Protein AF-A0A947G873-F1 (afdb_monomer_lite)

Radius of gyration: 15.71 Å; chains: 1; bounding box: 48×26×38 Å

Foldseek 3Di:
DDWLVVLQVVLVVCVVVVVLLSSLLSLLLSCVQFVLQLVSLLSNLVSCLSVVVLVLSLLLLQLSLVSCLLQLNNVSNVVSLCCQVPVSVHHSVVSVVSSCQCPNPPHPNPDPDSRHHDRDDIGTDTDRDPDQDPPSSVSSSVSSNCSCVPPDPGDD

pLDDT: mean 87.26, std 11.46, range [50.41, 97.44]

Secondary structure (DSSP, 8-state):
--BHHHHHHHHHHHHHHT-HHHHHHHHHHHHHH-TT-HHHHHHHHHHHHHTT-HHHHHHHHHHHHHHHHHTT-HHHHHHHHHIIIIII----HHHHHHHHHHHSTT-TT--S---PPPPPPS-PBP---SS--TTHHHHHHHHHHHTTTT------

Sequence (156 aa):
MPALAEVRSKASALLVNGDVLPALQLYDAIVRAVPLDFEARMKVGDCLAALGAKDQAVAVYRAVGFYCIKAGHPLSALVAARVVSESLGGEADDILASLVAYYGSESELTGDFAARLRVPAGEADIEVSAAPGTDLLAEASERARTATDSFQGFPE

Structure (mmCIF, N/CA/C/O backbone):
data_AF-A0A947G873-F1
#
_entry.id   AF-A0A947G873-F1
#
loop_
_atom_site.group_PDB
_atom_site.id
_atom_site.type_symbol
_atom_site.label_atom_id
_atom_site.label_alt_id
_atom_site.label_comp_id
_atom_site.label_asym_id
_atom_site.label_entity_id
_atom_site.label_seq_id
_atom_site.pdbx_PDB_ins_code
_atom_site.Cartn_x
_atom_site.Cartn_y
_atom_site.Cartn_z
_atom_site.occupancy
_atom_site.B_iso_or_equiv
_atom_site.auth_seq_id
_atom_site.auth_comp_id
_atom_site.auth_asym_id
_atom_site.auth_atom_id
_atom_site.pdbx_PDB_model_num
ATOM 1 N N . MET A 1 1 ? -24.342 3.436 -8.864 1.00 63.09 1 MET A N 1
ATOM 2 C CA . MET A 1 1 ? -23.075 3.173 -8.157 1.00 63.09 1 MET A CA 1
ATOM 3 C C . MET A 1 1 ? -22.296 4.480 -8.163 1.00 63.09 1 MET A C 1
ATOM 5 O O . MET A 1 1 ? -22.453 5.216 -9.128 1.00 63.09 1 MET A O 1
ATOM 9 N N . PRO A 1 2 ? -21.614 4.866 -7.074 1.00 77.62 2 PRO A N 1
ATOM 10 C CA . PRO A 1 2 ? -20.801 6.079 -7.065 1.00 77.62 2 PRO A CA 1
ATOM 11 C C . PRO A 1 2 ? -19.584 5.930 -7.985 1.00 77.62 2 PRO A C 1
ATOM 13 O O . PRO A 1 2 ? -19.024 4.836 -8.110 1.00 77.62 2 PRO A O 1
ATOM 16 N N . ALA A 1 3 ? -19.153 7.042 -8.576 1.00 85.88 3 ALA A N 1
ATOM 17 C CA . ALA A 1 3 ? -17.945 7.068 -9.392 1.00 85.88 3 ALA A CA 1
ATOM 18 C C . ALA A 1 3 ? -16.697 6.853 -8.518 1.00 85.88 3 ALA A C 1
ATOM 20 O O . ALA A 1 3 ? -16.635 7.327 -7.379 1.00 85.88 3 ALA A O 1
ATOM 21 N N . LEU A 1 4 ? -15.659 6.208 -9.065 1.00 86.25 4 LEU A N 1
ATOM 22 C CA . LEU A 1 4 ? -14.371 5.981 -8.390 1.00 86.25 4 LEU A CA 1
ATOM 23 C C . LEU A 1 4 ? -13.831 7.240 -7.688 1.00 86.25 4 LEU A C 1
ATOM 25 O O . LEU A 1 4 ? -13.376 7.176 -6.546 1.00 86.25 4 LEU A O 1
ATOM 29 N N . ALA A 1 5 ? -13.888 8.391 -8.364 1.00 87.06 5 ALA A N 1
ATOM 30 C CA . ALA A 1 5 ? -13.384 9.657 -7.833 1.00 87.06 5 ALA A CA 1
ATOM 31 C C . ALA A 1 5 ? -14.141 10.115 -6.574 1.00 87.06 5 ALA A C 1
ATOM 33 O O . ALA A 1 5 ? -13.520 10.591 -5.621 1.00 87.06 5 ALA A O 1
ATOM 34 N N . GLU A 1 6 ? -15.463 9.930 -6.541 1.00 88.62 6 GLU A N 1
ATOM 35 C CA . GLU A 1 6 ? -16.297 10.272 -5.385 1.00 88.62 6 GLU A CA 1
ATOM 36 C C . GLU A 1 6 ? -15.985 9.358 -4.201 1.00 88.62 6 GLU A C 1
ATOM 38 O O . GLU A 1 6 ? -15.786 9.835 -3.080 1.00 88.62 6 GLU A O 1
ATOM 43 N N . VAL A 1 7 ? -15.873 8.049 -4.451 1.00 90.69 7 VAL A N 1
ATOM 44 C CA . VAL A 1 7 ? -15.523 7.071 -3.412 1.00 90.69 7 VAL A CA 1
ATOM 45 C C . VAL A 1 7 ? -14.140 7.359 -2.841 1.00 90.69 7 VAL A C 1
ATOM 47 O O . VAL A 1 7 ? -13.977 7.367 -1.621 1.00 90.69 7 VAL A O 1
ATOM 50 N N . ARG A 1 8 ? -13.161 7.676 -3.694 1.00 91.31 8 ARG A N 1
ATOM 51 C CA . ARG A 1 8 ? -11.802 8.031 -3.269 1.00 91.31 8 ARG A CA 1
ATOM 52 C C . ARG A 1 8 ? -11.780 9.305 -2.429 1.00 91.31 8 ARG A C 1
ATOM 54 O O . ARG A 1 8 ? -11.146 9.329 -1.377 1.00 91.31 8 ARG A O 1
ATOM 61 N N . SER A 1 9 ? -12.487 10.350 -2.861 1.00 92.19 9 SER A N 1
ATOM 62 C CA . SER A 1 9 ? -12.578 11.605 -2.107 1.00 92.19 9 SER A CA 1
ATOM 63 C C . SER A 1 9 ? -13.197 11.377 -0.725 1.00 92.19 9 SER A C 1
ATOM 65 O O . SER A 1 9 ? -12.635 11.804 0.286 1.00 92.19 9 SER A O 1
ATOM 67 N N . LYS A 1 10 ? -14.292 10.610 -0.662 1.00 93.69 10 LYS A N 1
ATOM 68 C CA . LYS A 1 10 ? -14.949 10.242 0.596 1.00 93.69 10 LYS A CA 1
ATOM 69 C C . LYS A 1 10 ? -14.037 9.417 1.509 1.00 93.69 10 LYS A C 1
ATOM 71 O O . LYS A 1 10 ? -13.949 9.714 2.697 1.00 93.69 10 LYS A O 1
ATOM 76 N N . ALA A 1 11 ? -13.337 8.418 0.970 1.00 93.69 11 ALA A N 1
ATOM 77 C CA . ALA A 1 11 ? -12.396 7.587 1.722 1.00 93.69 11 ALA A CA 1
ATOM 78 C C . ALA A 1 11 ? -11.242 8.411 2.305 1.00 93.69 11 ALA A C 1
ATOM 80 O O . ALA A 1 11 ? -10.888 8.252 3.472 1.00 93.69 11 ALA A O 1
ATOM 81 N N . SER A 1 12 ? -10.694 9.340 1.518 1.00 94.56 12 SER A N 1
ATOM 82 C CA . SER A 1 12 ? -9.648 10.250 1.979 1.00 94.56 12 SER A CA 1
ATOM 83 C C . SER A 1 12 ? -10.138 11.168 3.098 1.00 94.56 12 SER A C 1
ATOM 85 O O . SER A 1 12 ? -9.411 11.367 4.067 1.00 94.56 12 SER A O 1
ATOM 87 N N . ALA A 1 13 ? -11.352 11.713 2.989 1.00 95.88 13 ALA A N 1
ATOM 88 C CA . ALA A 1 13 ? -11.925 12.566 4.028 1.00 95.88 13 ALA A CA 1
ATOM 89 C C . ALA A 1 13 ? -12.123 11.803 5.348 1.00 95.88 13 ALA A C 1
ATOM 91 O O . ALA A 1 13 ? -11.760 12.307 6.406 1.00 95.88 13 ALA A O 1
ATOM 92 N N . LEU A 1 14 ? -12.634 10.570 5.280 1.00 94.69 14 LEU A N 1
ATOM 93 C CA . LEU A 1 14 ? -12.803 9.706 6.453 1.00 94.69 14 LEU A CA 1
ATOM 94 C C . LEU A 1 14 ? -11.464 9.399 7.130 1.00 94.69 14 LEU A C 1
ATOM 96 O O . LEU A 1 14 ? -11.349 9.533 8.344 1.00 94.69 14 LEU A O 1
ATOM 100 N N . LEU A 1 15 ? -10.431 9.071 6.349 1.00 92.88 15 LEU A N 1
ATOM 101 C CA . LEU A 1 15 ? -9.104 8.789 6.894 1.00 92.88 15 LEU A CA 1
ATOM 102 C C . LEU A 1 15 ? -8.502 10.012 7.607 1.00 92.88 15 LEU A C 1
ATOM 104 O O . LEU A 1 15 ? -7.939 9.870 8.688 1.00 92.88 15 LEU A O 1
ATOM 108 N N . VAL A 1 16 ? -8.660 11.212 7.037 1.00 94.31 16 VAL A N 1
ATOM 109 C CA . VAL A 1 16 ? -8.201 12.473 7.654 1.00 94.31 16 VAL A CA 1
ATOM 110 C C . VAL A 1 16 ? -8.969 12.791 8.938 1.00 94.31 16 VAL A C 1
ATOM 112 O O . VAL A 1 16 ? -8.377 13.279 9.897 1.00 94.31 16 VAL A O 1
ATOM 115 N N . ASN A 1 17 ? -10.265 12.479 8.983 1.00 94.44 17 ASN A N 1
ATOM 116 C CA . ASN A 1 17 ? -11.099 12.670 10.170 1.00 94.44 17 ASN A CA 1
ATOM 117 C C . ASN A 1 17 ? -10.839 11.626 11.273 1.00 94.44 17 ASN A C 1
ATOM 119 O O . ASN A 1 17 ? -11.373 11.763 12.370 1.00 94.44 17 ASN A O 1
ATOM 123 N N . GLY A 1 18 ? -10.023 10.600 11.005 1.00 92.75 18 GLY A N 1
ATOM 124 C CA . GLY A 1 18 ? -9.752 9.505 11.938 1.00 92.75 18 GLY A CA 1
ATOM 125 C C . GLY A 1 18 ? -10.780 8.369 11.891 1.00 92.75 18 GLY A C 1
ATOM 126 O O . GLY A 1 18 ? -10.660 7.405 12.646 1.00 92.75 18 GLY A O 1
ATOM 127 N N . ASP A 1 19 ? -11.747 8.423 10.974 1.00 95.00 19 ASP A N 1
ATOM 128 C CA . ASP A 1 19 ? -12.717 7.356 10.718 1.00 95.00 19 ASP A CA 1
ATOM 129 C C . ASP A 1 19 ? -12.077 6.252 9.856 1.00 95.00 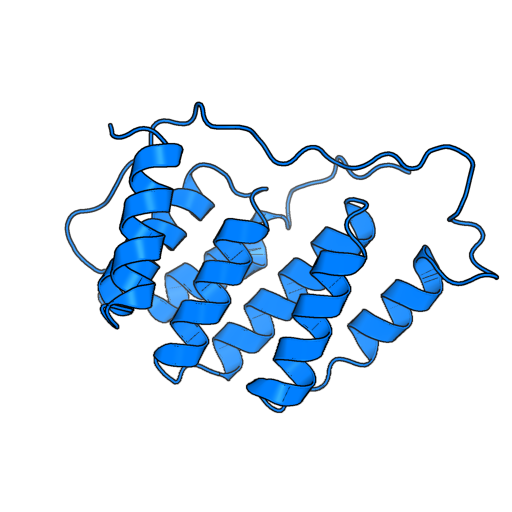19 ASP A C 1
ATOM 131 O O . ASP A 1 19 ? -12.437 6.020 8.697 1.00 95.00 19 ASP A O 1
ATOM 135 N N . VAL A 1 20 ? -11.082 5.563 10.424 1.00 94.94 20 VAL A N 1
ATOM 136 C CA . VAL A 1 20 ? -10.205 4.640 9.683 1.00 94.94 20 VAL A CA 1
ATOM 137 C C . VAL A 1 20 ? -10.941 3.391 9.188 1.00 94.94 20 VAL A C 1
ATOM 139 O O . VAL A 1 20 ? -10.717 2.946 8.066 1.00 94.94 20 VAL A O 1
ATOM 142 N N . LEU A 1 21 ? -11.844 2.824 9.992 1.00 93.25 21 LEU A N 1
ATOM 143 C CA . LEU A 1 21 ? -12.614 1.625 9.626 1.00 93.25 21 LEU A CA 1
ATOM 144 C C . LEU A 1 21 ? -13.527 1.874 8.407 1.00 93.25 21 LEU A C 1
ATOM 146 O O . LEU A 1 21 ? -13.436 1.123 7.434 1.00 93.25 21 LEU A O 1
ATOM 150 N N . PRO A 1 22 ? -14.350 2.942 8.393 1.00 92.75 22 PRO A N 1
ATOM 151 C CA . PRO A 1 22 ? -15.099 3.334 7.200 1.00 92.75 22 PRO A CA 1
ATOM 152 C C . PRO A 1 22 ? -14.210 3.658 5.993 1.00 92.75 22 PRO A C 1
ATOM 154 O O . PRO A 1 22 ? -14.562 3.316 4.864 1.00 92.75 22 PRO A O 1
ATOM 157 N N . ALA A 1 23 ? -13.049 4.288 6.204 1.00 95.06 23 ALA A N 1
ATOM 158 C CA . ALA A 1 23 ? -12.099 4.547 5.122 1.00 95.06 23 ALA A CA 1
ATOM 159 C C . ALA A 1 23 ? -11.571 3.241 4.503 1.00 95.06 23 ALA A C 1
ATOM 161 O O . ALA A 1 23 ? -11.565 3.106 3.278 1.00 95.06 23 ALA A O 1
ATOM 162 N N . LEU A 1 24 ? -11.205 2.258 5.334 1.00 95.00 24 LEU A N 1
ATOM 163 C CA . LEU A 1 24 ? -10.734 0.941 4.898 1.00 95.00 24 LEU A CA 1
ATOM 164 C C . LEU A 1 24 ? -11.769 0.225 4.023 1.00 95.00 24 LEU A C 1
ATOM 166 O O . LEU A 1 24 ? -11.404 -0.336 2.995 1.00 95.00 24 LEU A O 1
ATOM 170 N N . GLN A 1 25 ? -13.055 0.282 4.382 1.00 93.12 25 GLN A N 1
ATOM 171 C CA . GLN A 1 25 ? -14.128 -0.311 3.572 1.00 93.12 25 GLN A CA 1
ATOM 172 C C . GLN A 1 25 ? -14.191 0.283 2.164 1.00 93.12 25 GLN A C 1
ATOM 174 O O . GLN A 1 25 ? -14.350 -0.444 1.184 1.00 93.12 25 GLN A O 1
ATOM 179 N N . LEU A 1 26 ? -14.081 1.609 2.059 1.00 93.56 26 LEU A N 1
ATOM 180 C CA . LEU A 1 26 ? -14.120 2.285 0.767 1.00 93.56 26 LEU A CA 1
ATOM 181 C C . LEU A 1 26 ? -12.870 1.976 -0.056 1.00 93.56 26 LEU A C 1
ATOM 183 O O . LEU A 1 26 ? -12.987 1.729 -1.254 1.00 93.56 26 LEU A O 1
ATOM 187 N N . TYR A 1 27 ? -11.691 1.932 0.568 1.00 95.19 27 TYR A N 1
ATOM 188 C CA . TYR A 1 27 ? -10.469 1.543 -0.131 1.00 95.19 27 TYR A CA 1
ATOM 189 C C . TYR A 1 27 ? -10.477 0.067 -0.562 1.00 95.19 27 TYR A C 1
ATOM 191 O O . TYR A 1 27 ? -10.069 -0.205 -1.687 1.00 95.19 27 TYR A O 1
ATOM 199 N N . ASP A 1 28 ? -11.010 -0.874 0.230 1.00 94.25 28 ASP A N 1
ATOM 200 C CA . ASP A 1 28 ? -11.195 -2.273 -0.208 1.00 94.25 28 ASP A CA 1
ATOM 201 C C . ASP A 1 28 ? -12.137 -2.367 -1.419 1.00 94.25 28 ASP A C 1
ATOM 203 O O . ASP A 1 28 ? -11.848 -3.083 -2.380 1.00 94.25 28 ASP A O 1
ATOM 207 N N . ALA A 1 29 ? -13.229 -1.594 -1.423 1.00 92.06 29 ALA A N 1
ATOM 208 C CA . ALA A 1 29 ? -14.138 -1.529 -2.566 1.00 92.06 29 ALA A CA 1
ATOM 209 C C . ALA A 1 29 ? -13.438 -0.993 -3.828 1.00 92.06 29 ALA A C 1
ATOM 211 O O . ALA A 1 29 ? -13.624 -1.543 -4.916 1.00 92.06 29 ALA A O 1
ATOM 212 N N . ILE A 1 30 ? -12.581 0.026 -3.683 1.00 91.88 30 ILE A N 1
ATOM 213 C CA . ILE A 1 30 ? -11.755 0.531 -4.788 1.00 91.88 30 ILE A CA 1
ATOM 214 C C . ILE A 1 30 ? -10.799 -0.555 -5.290 1.00 91.88 30 ILE A C 1
ATOM 216 O O . ILE A 1 30 ? -10.746 -0.793 -6.492 1.00 91.88 30 ILE A O 1
ATOM 220 N N . VAL A 1 31 ? -10.081 -1.244 -4.399 1.00 92.44 31 VAL A N 1
ATOM 221 C CA . VAL A 1 31 ? -9.134 -2.310 -4.776 1.00 92.44 31 VAL A CA 1
ATOM 222 C C . VAL A 1 31 ? -9.845 -3.463 -5.488 1.00 92.44 31 VAL A C 1
ATOM 224 O O . VAL A 1 31 ? -9.296 -4.046 -6.420 1.00 92.44 31 VAL A O 1
ATOM 227 N N . ARG A 1 32 ? -11.082 -3.784 -5.098 1.00 89.94 32 ARG A N 1
ATOM 228 C CA . ARG A 1 32 ? -11.892 -4.810 -5.765 1.00 89.94 32 ARG A CA 1
ATOM 229 C C . ARG A 1 32 ? -12.278 -4.419 -7.190 1.00 89.94 32 ARG A C 1
ATOM 231 O O . ARG A 1 32 ? -12.251 -5.271 -8.072 1.00 89.94 32 ARG A O 1
ATOM 238 N N . ALA A 1 33 ? -12.640 -3.157 -7.406 1.00 89.19 33 ALA A N 1
ATOM 239 C CA . ALA A 1 33 ? -13.032 -2.655 -8.720 1.00 89.19 33 ALA A CA 1
ATOM 240 C C . ALA A 1 33 ? -11.827 -2.366 -9.628 1.00 89.19 33 ALA A C 1
ATOM 242 O O . ALA A 1 33 ? -11.892 -2.577 -10.837 1.00 89.19 33 ALA A O 1
ATOM 243 N N . VAL A 1 34 ? -10.721 -1.894 -9.048 1.00 89.06 34 VAL A N 1
ATOM 244 C CA . VAL A 1 34 ? -9.502 -1.502 -9.760 1.00 89.06 34 VAL A CA 1
ATOM 245 C C . VAL A 1 34 ? -8.274 -2.132 -9.081 1.00 89.06 34 VAL A C 1
ATOM 247 O O . VAL A 1 34 ? -7.529 -1.449 -8.378 1.00 89.06 34 VAL A O 1
ATOM 250 N N . PRO A 1 35 ? -8.002 -3.432 -9.315 1.00 89.25 35 PRO A N 1
ATOM 251 C CA . PRO A 1 35 ? -6.900 -4.148 -8.657 1.00 89.25 35 PRO A CA 1
ATOM 252 C C . PRO A 1 35 ? -5.500 -3.580 -8.956 1.00 89.25 35 PRO A C 1
ATOM 254 O O . PRO A 1 35 ? -4.562 -3.758 -8.178 1.00 89.25 35 PRO A O 1
ATOM 257 N N . LEU A 1 36 ? -5.355 -2.874 -10.082 1.00 89.94 36 LEU A N 1
ATOM 258 C CA . LEU A 1 36 ? -4.098 -2.256 -10.521 1.00 89.94 36 LEU A CA 1
ATOM 259 C C . LEU A 1 36 ? -3.839 -0.871 -9.897 1.00 89.94 36 LEU A C 1
ATOM 261 O O . LEU A 1 36 ? -2.765 -0.303 -10.112 1.00 89.94 36 LEU A O 1
ATOM 265 N N . ASP A 1 37 ? -4.798 -0.319 -9.144 1.00 91.25 37 ASP A N 1
ATOM 266 C CA . ASP A 1 37 ? -4.643 0.949 -8.426 1.00 91.25 37 ASP A CA 1
ATOM 267 C C . ASP A 1 37 ? -3.763 0.743 -7.184 1.00 91.25 37 ASP A C 1
ATOM 269 O O . ASP A 1 37 ? -4.223 0.415 -6.086 1.00 91.25 37 ASP A O 1
ATOM 273 N N . PHE A 1 38 ? -2.456 0.920 -7.370 1.00 92.81 38 PHE A N 1
ATOM 274 C CA . PHE A 1 38 ? -1.492 0.795 -6.284 1.00 92.81 38 PHE A CA 1
ATOM 275 C C . PHE A 1 38 ? -1.650 1.886 -5.221 1.00 92.81 38 PHE A C 1
ATOM 277 O O . PHE A 1 38 ? -1.296 1.644 -4.070 1.00 92.81 38 PHE A O 1
ATOM 284 N N . GLU A 1 39 ? -2.196 3.059 -5.557 1.00 93.62 39 GLU A N 1
ATOM 285 C CA . GLU A 1 39 ? -2.431 4.120 -4.577 1.00 93.62 39 GLU A CA 1
ATOM 286 C C . GLU A 1 39 ? -3.527 3.695 -3.602 1.00 93.62 39 GLU A C 1
ATOM 288 O O . GLU A 1 39 ? -3.330 3.774 -2.391 1.00 93.62 39 GLU A O 1
ATOM 293 N N . ALA A 1 40 ? -4.639 3.154 -4.109 1.00 93.50 40 ALA A N 1
ATOM 294 C CA . ALA A 1 40 ? -5.696 2.598 -3.268 1.00 93.50 40 ALA A CA 1
ATOM 295 C C . ALA A 1 40 ? -5.183 1.453 -2.381 1.00 93.50 40 ALA A C 1
ATOM 297 O O . ALA A 1 40 ? -5.516 1.392 -1.197 1.00 93.50 40 ALA A O 1
ATOM 298 N N . ARG A 1 41 ? -4.312 0.587 -2.913 1.00 95.38 41 ARG A N 1
ATOM 299 C CA . ARG A 1 41 ? -3.667 -0.486 -2.136 1.00 95.38 41 ARG A CA 1
ATOM 300 C C . ARG A 1 41 ? -2.746 0.064 -1.041 1.00 95.38 41 ARG A C 1
ATOM 302 O O . ARG A 1 41 ? -2.796 -0.426 0.083 1.00 95.38 41 ARG A O 1
ATOM 309 N N . MET A 1 42 ? -1.962 1.112 -1.313 1.00 96.19 42 MET A N 1
ATOM 310 C CA . MET A 1 42 ? -1.186 1.797 -0.267 1.00 96.19 42 MET A CA 1
ATOM 311 C C . MET A 1 42 ? -2.098 2.415 0.794 1.00 96.19 42 MET A C 1
ATOM 313 O O . MET A 1 42 ? -1.783 2.335 1.976 1.00 96.19 42 MET A O 1
ATOM 317 N N . LYS A 1 43 ? -3.254 2.971 0.407 1.00 97.00 43 LYS A N 1
ATOM 318 C CA . LYS A 1 43 ? -4.238 3.504 1.360 1.00 97.00 43 LYS A CA 1
ATOM 319 C C . LYS A 1 43 ? -4.884 2.434 2.237 1.00 97.00 43 LYS A C 1
ATOM 321 O O . LYS A 1 43 ? -5.154 2.712 3.403 1.00 97.00 43 LYS A O 1
ATOM 326 N N . VAL A 1 44 ? -5.066 1.210 1.737 1.00 96.88 44 VAL A N 1
ATOM 327 C CA . VAL A 1 44 ? -5.400 0.054 2.590 1.00 96.88 44 VAL A CA 1
ATOM 328 C C . VAL A 1 44 ? -4.293 -0.177 3.626 1.00 96.88 44 VAL A C 1
ATOM 330 O O . VAL A 1 44 ? -4.598 -0.326 4.807 1.00 96.88 44 VAL A O 1
ATOM 333 N N . GLY A 1 45 ? -3.021 -0.122 3.217 1.00 96.50 45 GLY A N 1
ATOM 334 C CA . GLY A 1 45 ? -1.867 -0.171 4.125 1.00 96.50 45 GLY A CA 1
ATOM 335 C C . GLY A 1 45 ? -1.881 0.931 5.194 1.00 96.50 45 GLY A C 1
ATOM 336 O O . GLY A 1 45 ? -1.743 0.618 6.378 1.00 96.50 45 GLY A O 1
ATOM 337 N N . ASP A 1 46 ? -2.136 2.188 4.801 1.00 97.00 46 ASP A N 1
ATOM 338 C CA . ASP A 1 46 ? -2.251 3.336 5.720 1.00 97.00 46 ASP A CA 1
ATOM 339 C C . ASP A 1 46 ? -3.345 3.061 6.777 1.00 97.00 46 ASP A C 1
ATOM 341 O O . ASP A 1 46 ? -3.148 3.280 7.974 1.00 97.00 46 ASP A O 1
ATOM 345 N N . CYS A 1 47 ? -4.500 2.540 6.342 1.00 96.69 47 CYS A N 1
ATOM 346 C CA . CYS A 1 47 ? -5.620 2.221 7.227 1.00 96.69 47 CYS A CA 1
ATOM 347 C C . CYS A 1 47 ? -5.287 1.077 8.196 1.00 96.69 47 CYS A C 1
ATOM 349 O O . CYS A 1 47 ? -5.575 1.178 9.387 1.00 96.69 47 CYS A O 1
ATOM 351 N N . LEU A 1 48 ? -4.663 -0.002 7.713 1.00 96.19 48 LEU A N 1
ATOM 352 C CA . LEU A 1 48 ? -4.248 -1.135 8.550 1.00 96.19 48 LEU A CA 1
ATOM 353 C C . LEU A 1 48 ? -3.233 -0.700 9.613 1.00 96.19 48 LEU A C 1
ATOM 355 O O . LEU A 1 48 ? -3.362 -1.074 10.778 1.00 96.19 48 LEU A O 1
ATOM 359 N N . ALA A 1 49 ? -2.270 0.145 9.237 1.00 95.88 49 ALA A N 1
ATOM 360 C CA . ALA A 1 49 ? -1.295 0.710 10.162 1.00 95.88 49 ALA A CA 1
ATOM 361 C C . ALA A 1 49 ? -1.969 1.545 11.262 1.00 95.88 49 ALA A C 1
ATOM 363 O O . ALA A 1 49 ? -1.668 1.366 12.444 1.00 95.88 49 ALA A O 1
ATOM 364 N N . ALA A 1 50 ? -2.917 2.410 10.890 1.00 95.38 50 ALA A N 1
ATOM 365 C CA . ALA A 1 50 ? -3.662 3.242 11.833 1.00 95.38 50 ALA A CA 1
ATOM 366 C C . ALA A 1 50 ? -4.597 2.431 12.755 1.00 95.38 50 ALA A C 1
ATOM 368 O O . ALA A 1 50 ? -4.829 2.832 13.894 1.00 95.38 50 ALA A O 1
ATOM 369 N N . LEU A 1 51 ? -5.079 1.265 12.309 1.00 94.38 51 LEU A N 1
ATOM 370 C CA . LEU A 1 51 ? -5.839 0.308 13.128 1.00 94.38 51 LEU A CA 1
ATOM 371 C C . LEU A 1 51 ? -4.948 -0.606 13.993 1.00 94.38 51 LEU A C 1
ATOM 373 O O . LEU A 1 51 ? -5.464 -1.445 14.727 1.00 94.38 51 LEU A O 1
ATOM 377 N N . GLY A 1 52 ? -3.619 -0.461 13.924 1.00 94.19 52 GLY A N 1
ATOM 378 C CA . GLY A 1 52 ? -2.657 -1.248 14.702 1.00 94.19 52 GLY A CA 1
ATOM 379 C C . GLY A 1 52 ? -2.280 -2.601 14.088 1.00 94.19 52 GLY A C 1
ATOM 380 O O . GLY A 1 52 ? -1.454 -3.317 14.652 1.00 94.19 52 GLY A O 1
ATOM 381 N N . ALA A 1 53 ? -2.813 -2.938 12.914 1.00 94.81 53 ALA A N 1
ATOM 382 C CA . ALA A 1 53 ? -2.525 -4.171 12.190 1.00 94.81 53 ALA A CA 1
ATOM 383 C C . ALA A 1 53 ? -1.221 -4.072 11.376 1.00 94.81 53 ALA A C 1
ATOM 385 O O . ALA A 1 53 ? -1.210 -4.141 10.145 1.00 94.81 53 ALA A O 1
ATOM 386 N N . LYS A 1 54 ? -0.099 -3.880 12.079 1.00 95.19 54 LYS A N 1
ATOM 387 C CA . LYS A 1 54 ? 1.208 -3.585 11.468 1.00 95.19 54 LYS A CA 1
ATOM 388 C C . LYS A 1 54 ? 1.698 -4.678 10.521 1.00 95.19 54 LYS A C 1
ATOM 390 O O . LYS A 1 54 ? 2.123 -4.354 9.419 1.00 95.19 54 LYS A O 1
ATOM 395 N N . ASP A 1 55 ? 1.584 -5.947 10.904 1.00 94.56 55 ASP A N 1
ATOM 396 C CA . ASP A 1 55 ? 2.069 -7.066 10.081 1.00 94.56 55 ASP A CA 1
ATOM 397 C C . ASP A 1 55 ? 1.320 -7.153 8.743 1.00 94.56 55 ASP A C 1
ATOM 399 O O . ASP A 1 55 ? 1.922 -7.333 7.682 1.00 94.56 55 ASP A O 1
ATOM 403 N N . GLN A 1 56 ? -0.000 -6.942 8.779 1.00 95.25 56 GLN A N 1
ATOM 404 C CA . GLN A 1 56 ? -0.844 -6.888 7.584 1.00 95.25 56 GLN A CA 1
ATOM 405 C C . GLN A 1 56 ? -0.491 -5.676 6.713 1.00 95.25 56 GLN A C 1
ATOM 407 O O . GLN A 1 56 ? -0.381 -5.806 5.494 1.00 95.25 56 GLN A O 1
ATOM 412 N N . ALA A 1 57 ? -0.251 -4.511 7.324 1.00 96.81 57 ALA A N 1
ATOM 413 C CA . ALA A 1 57 ? 0.190 -3.321 6.603 1.00 96.81 57 ALA A CA 1
ATOM 414 C C . ALA A 1 57 ? 1.537 -3.555 5.895 1.00 96.81 57 ALA A C 1
ATOM 416 O O . ALA A 1 57 ? 1.654 -3.268 4.703 1.00 96.81 57 ALA A O 1
ATOM 417 N N . VAL A 1 58 ? 2.528 -4.142 6.583 1.00 96.44 58 VAL A N 1
ATOM 418 C CA . VAL A 1 58 ? 3.839 -4.484 5.999 1.00 96.44 58 VAL A CA 1
ATOM 419 C C . VAL A 1 58 ? 3.671 -5.394 4.784 1.00 96.44 58 VAL A C 1
ATOM 421 O O . VAL A 1 58 ? 4.256 -5.127 3.733 1.00 96.44 58 VAL A O 1
ATOM 424 N N . ALA A 1 59 ? 2.844 -6.437 4.896 1.00 95.75 59 ALA A N 1
ATOM 425 C CA . ALA A 1 59 ? 2.596 -7.365 3.797 1.00 95.75 59 ALA A CA 1
ATOM 426 C C . ALA A 1 59 ? 2.003 -6.663 2.560 1.00 95.75 59 ALA A C 1
ATOM 428 O O . ALA A 1 59 ? 2.427 -6.939 1.434 1.00 95.75 59 ALA A O 1
ATOM 429 N N . VAL A 1 60 ? 1.073 -5.722 2.762 1.00 96.88 60 VAL A N 1
ATOM 430 C CA . VAL A 1 60 ? 0.476 -4.926 1.679 1.00 96.88 60 VAL A CA 1
ATOM 431 C C . VAL A 1 60 ? 1.512 -4.007 1.030 1.00 96.88 60 VAL A C 1
ATOM 433 O O . VAL A 1 60 ? 1.676 -4.062 -0.190 1.00 96.88 60 VAL A O 1
ATOM 436 N N . TYR A 1 61 ? 2.253 -3.204 1.804 1.00 97.44 61 TYR A N 1
ATOM 437 C CA . TYR A 1 61 ? 3.263 -2.302 1.233 1.00 97.44 61 TYR A CA 1
ATOM 438 C C . TYR A 1 61 ? 4.357 -3.053 0.489 1.00 97.44 61 TYR A C 1
ATOM 440 O O . TYR A 1 61 ? 4.796 -2.592 -0.560 1.00 97.44 61 TYR A O 1
ATOM 448 N N . ARG A 1 62 ? 4.776 -4.220 0.985 1.00 96.12 62 ARG A N 1
ATOM 449 C CA . ARG A 1 62 ? 5.793 -5.033 0.315 1.00 96.12 62 ARG A CA 1
ATOM 450 C C . ARG A 1 62 ? 5.313 -5.512 -1.053 1.00 96.12 62 ARG A C 1
ATOM 452 O O . ARG A 1 62 ? 6.015 -5.319 -2.043 1.00 96.12 62 ARG A O 1
ATOM 459 N N . ALA A 1 63 ? 4.094 -6.047 -1.136 1.00 95.69 63 ALA A N 1
ATOM 460 C CA . ALA A 1 63 ? 3.505 -6.462 -2.410 1.00 95.69 63 ALA A CA 1
ATOM 461 C C . ALA A 1 63 ? 3.328 -5.286 -3.385 1.00 95.69 63 ALA A C 1
ATOM 463 O O . ALA A 1 63 ? 3.655 -5.399 -4.568 1.00 95.69 63 ALA A O 1
ATOM 464 N N . VAL A 1 64 ? 2.865 -4.136 -2.885 1.00 95.69 64 VAL A N 1
ATOM 465 C CA . VAL A 1 64 ? 2.723 -2.918 -3.692 1.00 95.69 64 VAL A CA 1
ATOM 466 C C . VAL A 1 64 ? 4.080 -2.391 -4.161 1.00 95.69 64 VAL A C 1
ATOM 468 O O . VAL A 1 64 ? 4.208 -2.008 -5.319 1.00 95.69 64 VAL A O 1
ATOM 471 N N . GLY A 1 65 ? 5.104 -2.413 -3.309 1.00 95.25 65 GLY A N 1
ATOM 472 C CA . GLY A 1 65 ? 6.458 -1.986 -3.649 1.00 95.25 65 GLY A CA 1
ATOM 473 C C . GLY A 1 65 ? 7.018 -2.770 -4.833 1.00 95.25 65 GLY A C 1
ATOM 474 O O . GLY A 1 65 ? 7.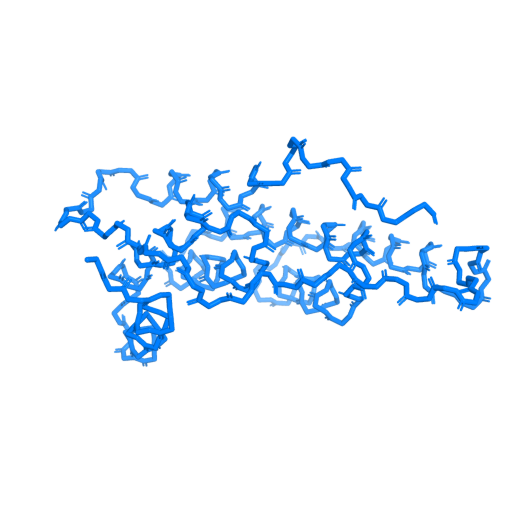427 -2.171 -5.826 1.00 95.25 65 GLY A O 1
ATOM 475 N N . PHE A 1 66 ? 6.942 -4.102 -4.784 1.00 94.19 66 PHE A N 1
ATOM 476 C CA . PHE A 1 66 ? 7.368 -4.956 -5.897 1.00 94.19 66 PHE A CA 1
ATOM 477 C C . PHE A 1 66 ? 6.573 -4.719 -7.180 1.00 94.19 66 PHE A C 1
ATOM 479 O O . PHE A 1 66 ? 7.154 -4.691 -8.267 1.00 94.19 66 PHE A O 1
ATOM 486 N N . TYR A 1 67 ? 5.259 -4.522 -7.069 1.00 93.38 67 TYR A N 1
ATOM 487 C CA . TYR A 1 67 ? 4.435 -4.166 -8.219 1.00 93.38 67 TYR A CA 1
ATOM 488 C C . TYR A 1 67 ? 4.874 -2.830 -8.832 1.00 93.38 67 TYR A C 1
ATOM 490 O O . TYR A 1 67 ? 5.093 -2.754 -10.037 1.00 93.38 67 TYR A O 1
ATOM 498 N N . CYS A 1 68 ? 5.069 -1.795 -8.013 1.00 92.88 68 CYS A N 1
ATOM 499 C CA . CYS A 1 68 ? 5.487 -0.469 -8.458 1.00 92.88 68 CYS A CA 1
ATOM 500 C C . CYS A 1 68 ? 6.853 -0.487 -9.158 1.00 92.88 68 CYS A C 1
ATOM 502 O O . CYS A 1 68 ? 7.013 0.201 -10.162 1.00 92.88 68 CYS A O 1
ATOM 504 N N . ILE A 1 69 ? 7.810 -1.299 -8.693 1.00 92.00 69 ILE A N 1
ATOM 505 C CA . ILE A 1 69 ? 9.112 -1.480 -9.363 1.00 92.00 69 ILE A CA 1
ATOM 506 C C . ILE A 1 69 ? 8.904 -1.973 -10.795 1.00 92.00 69 ILE A C 1
ATOM 508 O O . ILE A 1 69 ? 9.375 -1.332 -11.733 1.00 92.00 69 ILE A O 1
ATOM 512 N N . LYS A 1 70 ? 8.147 -3.063 -10.960 1.00 89.50 70 LYS A N 1
ATOM 513 C CA . LYS A 1 70 ? 7.878 -3.675 -12.270 1.00 89.50 70 LYS A CA 1
ATOM 514 C C . LYS A 1 70 ? 6.982 -2.814 -13.163 1.00 89.50 70 LYS A C 1
ATOM 516 O O . LYS A 1 70 ? 7.061 -2.891 -14.379 1.00 89.50 70 LYS A O 1
ATOM 521 N N . ALA A 1 71 ? 6.115 -2.000 -12.568 1.00 88.19 71 ALA A N 1
ATOM 522 C CA . ALA A 1 71 ? 5.171 -1.147 -13.284 1.00 88.19 71 ALA A CA 1
ATOM 523 C C . ALA A 1 71 ? 5.751 0.221 -13.701 1.00 88.19 71 ALA A C 1
ATOM 525 O O . ALA A 1 71 ? 5.023 1.028 -14.287 1.00 88.19 71 ALA A O 1
ATOM 526 N N . GLY A 1 72 ? 7.026 0.510 -13.410 1.00 89.69 72 GLY A N 1
ATOM 527 C CA . GLY A 1 72 ? 7.660 1.776 -13.801 1.00 89.69 72 GLY A CA 1
ATOM 528 C C . GLY A 1 72 ? 7.510 2.921 -12.786 1.00 89.69 72 GLY A C 1
ATOM 529 O O . GLY A 1 72 ? 7.704 4.085 -13.148 1.00 89.69 72 GLY A O 1
ATOM 530 N N . HIS A 1 73 ? 7.145 2.626 -11.532 1.00 91.06 73 HIS A N 1
ATOM 531 C CA . HIS A 1 73 ? 6.836 3.596 -10.466 1.00 91.06 73 HIS A CA 1
ATOM 532 C C . HIS A 1 73 ? 7.842 3.530 -9.294 1.00 91.06 73 HIS A C 1
ATOM 534 O O . HIS A 1 73 ? 7.458 3.232 -8.157 1.00 91.06 73 HIS A O 1
ATOM 540 N N . PRO A 1 74 ? 9.139 3.830 -9.516 1.00 91.94 74 PRO A N 1
ATOM 541 C CA . PRO A 1 74 ? 10.186 3.644 -8.506 1.00 91.94 74 PRO A CA 1
ATOM 542 C C . PRO A 1 74 ? 10.003 4.520 -7.260 1.00 91.94 74 PRO A C 1
ATOM 544 O O . PRO A 1 74 ? 10.312 4.087 -6.154 1.00 91.94 74 PRO A O 1
ATOM 547 N N . LEU A 1 75 ? 9.453 5.732 -7.403 1.00 93.69 75 LEU A N 1
ATOM 548 C CA . LEU A 1 75 ? 9.203 6.615 -6.257 1.00 93.69 75 LEU A CA 1
ATOM 549 C C . LEU A 1 75 ? 8.145 6.035 -5.312 1.00 93.69 75 LEU A C 1
ATOM 551 O O . LEU A 1 75 ? 8.331 6.059 -4.100 1.00 93.69 75 LEU A O 1
ATOM 555 N N . SER A 1 76 ? 7.065 5.465 -5.849 1.00 94.88 76 SER A N 1
ATOM 556 C CA . SER A 1 76 ? 6.027 4.814 -5.042 1.00 94.88 76 SER A CA 1
ATOM 557 C C . SER A 1 76 ? 6.558 3.557 -4.351 1.00 94.88 76 SER A C 1
ATOM 559 O O . SER A 1 76 ? 6.233 3.309 -3.192 1.00 94.88 76 SER A O 1
ATOM 561 N N . ALA A 1 77 ? 7.431 2.798 -5.020 1.00 95.25 77 ALA A N 1
ATOM 562 C CA . ALA A 1 77 ? 8.124 1.673 -4.399 1.00 95.25 77 ALA A CA 1
ATOM 563 C C . ALA A 1 77 ? 9.057 2.112 -3.257 1.00 95.25 77 ALA A C 1
ATOM 565 O O . ALA A 1 77 ? 9.072 1.479 -2.202 1.00 95.25 77 ALA A O 1
ATOM 566 N N . LEU A 1 78 ? 9.785 3.222 -3.426 1.00 96.44 78 LEU A N 1
ATOM 567 C CA . LEU A 1 78 ? 10.631 3.789 -2.375 1.00 96.44 78 LEU A CA 1
ATOM 568 C C . LEU A 1 78 ? 9.804 4.262 -1.172 1.00 96.44 78 LEU A C 1
ATOM 570 O O . LEU A 1 78 ? 10.191 4.019 -0.031 1.00 96.44 78 LEU A O 1
ATOM 574 N N . VAL A 1 79 ? 8.650 4.892 -1.413 1.00 96.81 79 VAL A N 1
ATOM 575 C CA . VAL A 1 79 ? 7.710 5.267 -0.345 1.00 96.81 79 VAL A CA 1
ATOM 576 C C . VAL A 1 79 ? 7.259 4.027 0.426 1.00 96.81 79 VAL A C 1
ATOM 578 O O . VAL A 1 79 ? 7.335 4.024 1.652 1.00 96.81 79 VAL A O 1
ATOM 581 N N . ALA A 1 80 ? 6.865 2.954 -0.266 1.00 96.19 80 ALA A N 1
ATOM 582 C CA . ALA A 1 80 ? 6.478 1.702 0.384 1.00 96.19 80 ALA A CA 1
ATOM 583 C C . ALA A 1 80 ? 7.615 1.120 1.248 1.00 96.19 80 ALA A C 1
ATOM 585 O O . ALA A 1 80 ? 7.387 0.778 2.408 1.00 96.19 80 ALA A O 1
ATOM 586 N N . ALA A 1 81 ? 8.849 1.084 0.731 1.00 96.44 81 ALA A N 1
ATOM 587 C CA . ALA A 1 81 ? 10.022 0.635 1.485 1.00 96.44 81 ALA A CA 1
ATOM 588 C C . ALA A 1 81 ? 10.275 1.485 2.743 1.00 96.44 81 ALA A C 1
ATOM 590 O O . ALA A 1 81 ? 10.583 0.962 3.819 1.00 96.44 81 ALA A O 1
ATOM 591 N N . ARG A 1 82 ? 10.115 2.807 2.629 1.00 96.62 82 ARG A N 1
ATOM 592 C CA . ARG A 1 82 ? 10.291 3.739 3.747 1.00 96.62 82 ARG A CA 1
ATOM 593 C C . ARG A 1 82 ? 9.229 3.557 4.825 1.00 96.62 82 ARG A C 1
ATOM 595 O O . ARG A 1 82 ? 9.558 3.560 6.005 1.00 96.62 82 ARG A O 1
ATOM 602 N N . VAL A 1 83 ? 7.969 3.364 4.438 1.00 96.25 83 VAL A N 1
ATOM 603 C CA . VAL A 1 83 ? 6.885 3.114 5.398 1.00 96.25 83 VAL A CA 1
ATOM 604 C C . VAL A 1 83 ? 7.122 1.805 6.154 1.00 96.25 83 VAL A C 1
ATOM 606 O O . VAL A 1 83 ? 7.007 1.786 7.380 1.00 96.25 83 VAL A O 1
ATOM 609 N N . VAL A 1 84 ? 7.516 0.736 5.452 1.00 95.44 84 VAL A N 1
ATOM 610 C CA . VAL A 1 84 ? 7.844 -0.558 6.074 1.00 95.44 84 VAL A CA 1
ATOM 611 C C . VAL A 1 84 ? 8.962 -0.403 7.108 1.00 95.44 84 VAL A C 1
ATOM 613 O O . VAL A 1 84 ? 8.770 -0.787 8.260 1.00 95.44 84 VAL A O 1
ATOM 616 N N . SER A 1 85 ? 10.080 0.217 6.724 1.00 94.00 85 SER A N 1
ATOM 617 C CA . SER A 1 85 ? 11.253 0.372 7.596 1.00 94.00 85 SER A CA 1
ATOM 618 C C . SER A 1 85 ? 11.032 1.338 8.760 1.00 94.00 85 SER A C 1
ATOM 620 O O . SER A 1 85 ? 11.303 0.998 9.909 1.00 94.00 85 SER A O 1
ATOM 622 N 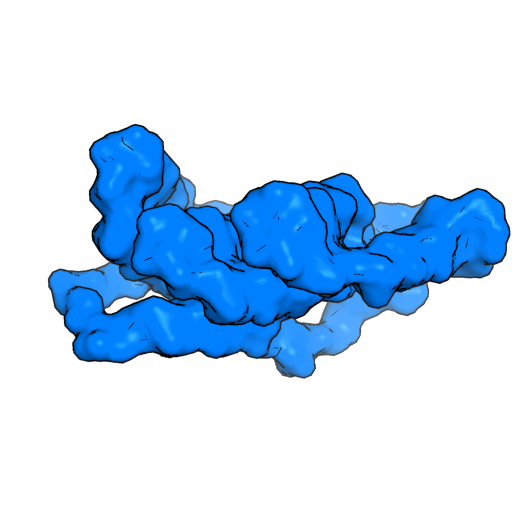N . GLU A 1 86 ? 10.513 2.536 8.500 1.00 92.75 86 GLU A N 1
ATOM 623 C CA . GLU A 1 86 ? 10.485 3.599 9.512 1.00 92.75 86 GLU A CA 1
ATOM 624 C C . GLU A 1 86 ? 9.214 3.640 10.346 1.00 92.75 86 GLU A C 1
ATOM 626 O O . GLU A 1 86 ? 9.256 3.961 11.531 1.00 92.75 86 GLU A O 1
ATOM 631 N N . SER A 1 87 ? 8.066 3.378 9.722 1.00 89.19 87 SER A N 1
ATOM 632 C CA . SER A 1 87 ? 6.766 3.552 10.379 1.00 89.19 87 SER A CA 1
ATOM 633 C C . SER A 1 87 ? 6.265 2.250 10.996 1.00 89.19 87 SER A C 1
ATOM 635 O O . SER A 1 87 ? 5.622 2.263 12.048 1.00 89.19 87 SER A O 1
ATOM 637 N N . LEU A 1 88 ? 6.557 1.119 10.350 1.00 91.88 88 LEU A N 1
ATOM 638 C CA . LEU A 1 88 ? 6.053 -0.190 10.761 1.00 91.88 88 LEU A CA 1
ATOM 639 C C . LEU A 1 88 ? 7.107 -1.042 11.480 1.00 91.88 88 LEU A C 1
ATOM 641 O O . LEU A 1 88 ? 6.722 -1.934 12.233 1.00 91.88 88 LEU A O 1
ATOM 645 N N . GLY A 1 89 ? 8.398 -0.727 11.321 1.00 89.62 89 GLY A N 1
ATOM 646 C CA . GLY A 1 89 ? 9.512 -1.460 11.932 1.00 89.62 89 GLY A CA 1
ATOM 647 C C . GLY A 1 89 ? 9.792 -2.815 11.274 1.00 89.62 89 GLY A C 1
ATOM 648 O O . GLY A 1 89 ? 10.279 -3.721 11.943 1.00 89.62 89 GLY A O 1
ATOM 649 N N . GLY A 1 90 ? 9.430 -2.976 9.999 1.00 88.12 90 GLY A N 1
ATOM 650 C CA . GLY A 1 90 ? 9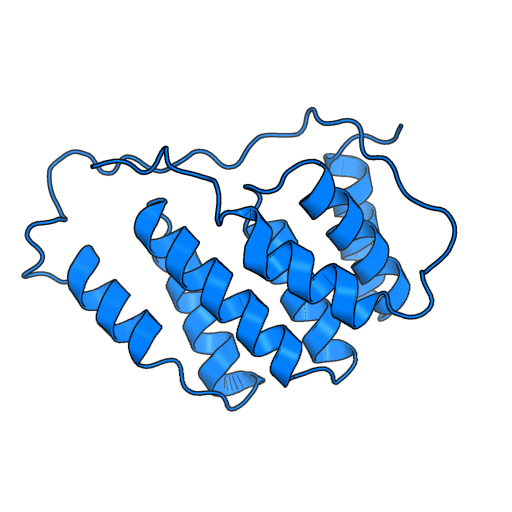.731 -4.161 9.199 1.00 88.12 90 GLY A CA 1
ATOM 651 C C . GLY A 1 90 ? 10.991 -3.995 8.346 1.00 88.12 90 GLY A C 1
ATOM 652 O O . GLY A 1 90 ? 11.472 -2.890 8.121 1.00 88.12 90 GLY A O 1
ATOM 653 N N . GLU A 1 91 ? 11.494 -5.104 7.812 1.00 91.31 91 GLU A N 1
ATOM 654 C CA . GLU A 1 91 ? 12.644 -5.109 6.901 1.00 91.31 91 GLU A CA 1
ATOM 655 C C . GLU A 1 91 ? 12.207 -4.792 5.463 1.00 91.31 91 GLU A C 1
ATOM 657 O O . GLU A 1 91 ? 11.265 -5.405 4.949 1.00 91.31 91 GLU A O 1
ATOM 662 N N . ALA A 1 92 ? 12.898 -3.850 4.813 1.00 93.00 92 ALA A N 1
ATOM 663 C CA . ALA A 1 92 ? 12.607 -3.393 3.446 1.00 93.00 92 ALA A CA 1
ATOM 664 C C . ALA A 1 92 ? 13.805 -3.516 2.481 1.00 93.00 92 ALA A C 1
ATOM 666 O O . ALA A 1 92 ? 13.748 -3.019 1.351 1.00 93.00 92 ALA A O 1
ATOM 667 N N . ASP A 1 93 ? 14.888 -4.166 2.919 1.00 94.25 93 ASP A N 1
ATOM 668 C CA . ASP A 1 93 ? 16.135 -4.316 2.160 1.00 94.25 93 ASP A CA 1
ATOM 669 C C . ASP A 1 93 ? 15.933 -5.010 0.811 1.00 94.25 93 ASP A C 1
ATOM 671 O O . ASP A 1 93 ? 16.616 -4.708 -0.161 1.00 94.25 93 ASP A O 1
ATOM 675 N N . ASP A 1 94 ? 14.956 -5.907 0.714 1.00 95.00 94 ASP A N 1
ATOM 676 C CA . ASP A 1 94 ? 14.616 -6.611 -0.517 1.00 95.00 94 ASP A CA 1
ATOM 677 C C . ASP A 1 94 ? 13.955 -5.702 -1.566 1.00 95.00 94 ASP A C 1
ATOM 679 O O . ASP A 1 94 ? 14.249 -5.812 -2.763 1.00 95.00 94 ASP A O 1
ATOM 683 N N . ILE A 1 95 ? 13.101 -4.771 -1.130 1.00 94.94 95 ILE A N 1
ATOM 684 C CA . ILE A 1 95 ? 12.506 -3.750 -2.000 1.00 94.94 95 ILE A CA 1
ATOM 685 C C . ILE A 1 95 ? 13.606 -2.798 -2.483 1.00 94.94 95 ILE A C 1
ATOM 687 O O . ILE A 1 95 ? 13.674 -2.491 -3.674 1.00 94.94 95 ILE A O 1
ATOM 691 N N . LEU A 1 96 ? 14.498 -2.367 -1.584 1.00 95.06 96 LEU A N 1
ATOM 692 C CA . LEU A 1 96 ? 15.625 -1.494 -1.926 1.00 95.06 96 LEU A CA 1
ATOM 693 C C . LEU A 1 96 ? 16.610 -2.176 -2.885 1.00 95.06 96 LEU A C 1
ATOM 695 O O . LEU A 1 96 ? 16.997 -1.576 -3.885 1.00 95.06 96 LEU A O 1
ATOM 699 N N . ALA A 1 97 ? 16.962 -3.439 -2.640 1.00 94.69 97 ALA A N 1
ATOM 700 C CA . ALA A 1 97 ? 17.811 -4.220 -3.537 1.00 94.69 97 ALA A CA 1
ATOM 701 C C . ALA A 1 97 ? 17.183 -4.349 -4.932 1.00 94.69 97 ALA A C 1
ATOM 703 O O . ALA A 1 97 ? 17.869 -4.207 -5.943 1.00 94.69 97 ALA A O 1
ATOM 704 N N . SER A 1 98 ? 15.864 -4.543 -4.996 1.00 93.00 98 SER A N 1
ATOM 705 C CA . SER A 1 98 ? 15.133 -4.614 -6.264 1.00 93.00 98 SER A CA 1
ATOM 706 C C . SER A 1 98 ? 15.086 -3.265 -6.988 1.00 93.00 98 SER A C 1
ATOM 708 O O . SER A 1 98 ? 15.228 -3.224 -8.207 1.00 93.00 98 SER A O 1
ATOM 710 N N . LEU A 1 99 ? 14.951 -2.153 -6.258 1.00 92.56 99 LEU A N 1
ATOM 711 C CA . LEU A 1 99 ? 15.066 -0.807 -6.825 1.00 92.56 99 LEU A CA 1
ATOM 712 C C . LEU A 1 99 ? 16.450 -0.569 -7.433 1.00 92.56 99 LEU A C 1
ATOM 714 O O . LEU A 1 99 ? 16.537 -0.051 -8.542 1.00 92.56 99 LEU A O 1
ATOM 718 N N . VAL A 1 100 ? 17.519 -0.978 -6.747 1.00 92.62 100 VAL A N 1
ATOM 719 C CA . VAL A 1 100 ? 18.887 -0.889 -7.279 1.00 92.62 100 VAL A CA 1
ATOM 720 C C . VAL A 1 100 ? 19.043 -1.754 -8.529 1.00 92.62 100 VAL A C 1
ATOM 722 O O . VAL A 1 100 ? 19.603 -1.292 -9.517 1.00 92.62 100 VAL A O 1
ATOM 725 N N . ALA A 1 101 ? 18.506 -2.975 -8.528 1.00 90.56 101 ALA A N 1
ATOM 726 C CA . ALA A 1 101 ? 18.587 -3.865 -9.682 1.00 90.56 101 ALA A CA 1
ATOM 727 C C . ALA A 1 101 ? 17.862 -3.310 -10.924 1.00 90.56 101 ALA A C 1
ATOM 729 O O . ALA A 1 101 ? 18.376 -3.443 -12.031 1.00 90.56 101 ALA A O 1
ATOM 730 N N . TYR A 1 102 ? 16.696 -2.677 -10.754 1.00 88.44 102 TYR A N 1
ATOM 731 C CA . TYR A 1 102 ? 15.881 -2.160 -11.867 1.00 88.44 102 TYR A CA 1
ATOM 732 C C . TYR A 1 102 ? 16.225 -0.729 -12.294 1.00 88.44 102 TYR A C 1
ATOM 734 O O . TYR A 1 102 ? 15.985 -0.368 -13.440 1.00 88.44 102 TYR A O 1
ATOM 742 N N . TYR A 1 103 ? 16.729 0.102 -11.379 1.00 88.00 103 TYR A N 1
ATOM 743 C CA . TYR A 1 103 ? 16.884 1.546 -11.597 1.00 88.00 103 TYR A CA 1
ATOM 744 C C . TYR A 1 103 ? 18.253 2.096 -11.176 1.00 88.00 103 TYR A C 1
ATOM 746 O O . TYR A 1 103 ? 18.470 3.307 -11.234 1.00 88.00 103 TYR A O 1
ATOM 754 N N . GLY A 1 104 ? 19.171 1.247 -10.708 1.00 88.69 104 GLY A N 1
ATOM 755 C CA . GLY A 1 104 ? 20.545 1.644 -10.406 1.00 88.69 104 GLY A CA 1
ATOM 756 C C . GLY A 1 104 ? 21.301 2.073 -11.664 1.00 88.69 104 GLY A C 1
ATOM 757 O O . GLY A 1 104 ? 20.945 1.679 -12.769 1.00 88.69 104 GLY A O 1
ATOM 758 N N . SER A 1 105 ? 22.371 2.857 -11.500 1.00 85.94 105 SER A N 1
ATOM 759 C CA . SER A 1 105 ? 23.196 3.336 -12.625 1.00 85.94 105 SER A CA 1
ATOM 760 C C . SER A 1 105 ? 23.782 2.210 -13.478 1.00 85.94 105 SER A C 1
ATOM 762 O O . SER A 1 105 ? 24.008 2.404 -14.666 1.00 85.94 105 SER A O 1
ATOM 764 N N . GLU A 1 106 ? 24.007 1.049 -12.864 1.00 85.06 106 GLU A N 1
ATOM 765 C CA . GLU A 1 106 ? 24.537 -0.157 -13.507 1.00 85.06 106 GLU A CA 1
ATOM 766 C C . GLU A 1 106 ? 23.429 -1.095 -14.015 1.00 85.06 106 GLU A C 1
ATOM 768 O O . GLU A 1 106 ? 23.706 -2.234 -14.384 1.00 85.06 106 GLU A O 1
ATOM 773 N N . SER A 1 107 ? 22.160 -0.677 -13.963 1.00 83.62 107 SER A N 1
ATOM 774 C CA . SER A 1 107 ? 21.054 -1.521 -14.400 1.00 83.62 107 SER A CA 1
ATOM 775 C C . SER A 1 107 ? 21.018 -1.623 -15.922 1.00 83.62 107 SER A C 1
ATOM 777 O O . SER A 1 107 ? 20.948 -0.627 -16.635 1.00 83.62 107 SER A O 1
ATOM 779 N N . GLU A 1 108 ? 20.976 -2.849 -16.432 1.00 78.56 108 GLU A N 1
ATOM 780 C CA . GLU A 1 108 ? 20.733 -3.107 -17.856 1.00 78.56 108 GLU A CA 1
ATOM 781 C C . GLU A 1 108 ? 19.252 -2.902 -18.238 1.00 78.56 108 GLU A C 1
ATOM 783 O O . GLU A 1 108 ? 18.917 -2.860 -19.419 1.00 78.56 108 GLU A O 1
ATOM 788 N N . LEU A 1 109 ? 18.366 -2.744 -17.243 1.00 74.56 109 LEU A N 1
ATOM 789 C CA . LEU A 1 109 ? 16.920 -2.554 -17.417 1.00 74.56 109 LEU A CA 1
ATOM 790 C C . LEU A 1 109 ? 16.536 -1.078 -17.611 1.00 74.56 109 LEU A C 1
ATOM 792 O O . LEU A 1 109 ? 15.405 -0.771 -17.984 1.00 74.56 109 LEU A O 1
ATOM 796 N N . THR A 1 110 ? 17.471 -0.144 -17.411 1.00 65.94 110 THR A N 1
ATOM 797 C CA . THR A 1 110 ? 17.274 1.281 -17.714 1.00 65.94 110 THR A CA 1
ATOM 798 C C . THR A 1 110 ? 17.553 1.575 -19.194 1.00 65.94 110 THR A C 1
ATOM 800 O O . THR A 1 110 ? 18.466 2.325 -19.528 1.00 65.94 110 THR A O 1
ATOM 803 N N . GLY A 1 111 ? 16.797 0.948 -20.100 1.00 62.06 111 GLY A N 1
ATOM 804 C CA . GLY A 1 111 ? 16.814 1.244 -21.541 1.00 62.06 111 GLY A CA 1
ATOM 805 C C . GLY A 1 111 ? 15.844 2.370 -21.939 1.00 62.06 111 GLY A C 1
ATOM 806 O O . GLY A 1 111 ? 14.988 2.761 -21.149 1.00 62.06 111 GLY A O 1
ATOM 807 N N . ASP A 1 112 ? 15.944 2.859 -23.187 1.00 51.69 112 ASP A N 1
ATOM 808 C CA . ASP A 1 112 ? 15.227 4.018 -23.785 1.00 51.69 112 ASP A CA 1
ATOM 809 C C . ASP A 1 112 ? 13.681 4.013 -23.685 1.00 51.69 112 ASP A C 1
ATOM 811 O O . ASP A 1 112 ? 13.015 4.976 -24.076 1.00 51.69 112 ASP A O 1
ATOM 815 N N . PHE A 1 113 ? 13.081 2.960 -23.135 1.00 50.41 113 PHE A N 1
ATOM 816 C CA . PHE A 1 113 ? 11.644 2.819 -22.957 1.00 50.41 113 PHE A CA 1
ATOM 817 C C . PHE A 1 113 ? 11.295 2.763 -21.473 1.00 50.41 113 PHE A C 1
ATOM 819 O O . PHE A 1 113 ? 11.070 1.705 -20.896 1.00 50.41 113 PHE A O 1
ATOM 826 N N . ALA A 1 114 ? 11.153 3.940 -20.862 1.00 55.91 114 ALA A N 1
ATOM 827 C CA . ALA A 1 114 ? 10.491 4.098 -19.569 1.00 55.91 114 ALA A CA 1
ATOM 828 C C . ALA A 1 114 ? 8.972 3.854 -19.707 1.00 55.91 114 ALA A C 1
ATOM 830 O O . ALA A 1 114 ? 8.156 4.761 -19.514 1.00 55.91 114 ALA A O 1
ATOM 831 N N . ALA A 1 115 ? 8.575 2.642 -20.098 1.00 65.12 115 ALA A N 1
ATOM 832 C CA . ALA A 1 115 ? 7.180 2.253 -20.200 1.00 65.12 115 ALA A CA 1
ATOM 833 C C . ALA A 1 115 ? 6.597 2.160 -18.785 1.00 65.12 115 ALA A C 1
ATOM 835 O O . ALA A 1 115 ? 6.873 1.238 -18.026 1.00 65.12 115 ALA A O 1
ATOM 836 N N . ARG A 1 116 ? 5.800 3.159 -18.404 1.00 76.75 116 ARG A N 1
ATOM 837 C CA . ARG A 1 116 ? 5.062 3.146 -17.140 1.00 76.75 116 ARG A CA 1
ATOM 838 C C . ARG A 1 116 ? 3.679 2.588 -17.384 1.00 76.75 116 ARG A C 1
ATOM 840 O O . ARG A 1 116 ? 2.948 3.106 -18.232 1.00 76.75 116 ARG A O 1
ATOM 847 N N . LEU A 1 117 ? 3.290 1.583 -16.606 1.00 79.88 117 LEU A N 1
ATOM 848 C CA . LEU A 1 117 ? 1.915 1.116 -16.644 1.00 79.88 117 LEU A CA 1
ATOM 849 C C . LEU A 1 117 ? 1.016 2.236 -16.117 1.00 79.88 117 LEU A C 1
ATOM 851 O O . LEU A 1 117 ? 1.206 2.747 -15.007 1.00 79.88 117 LEU A O 1
ATOM 855 N N . ARG A 1 118 ? 0.045 2.647 -16.934 1.00 78.38 118 ARG A N 1
ATOM 856 C CA . ARG A 1 118 ? -0.900 3.695 -16.557 1.00 78.38 118 ARG A CA 1
ATOM 857 C C . ARG A 1 118 ? -1.791 3.183 -15.428 1.00 78.38 118 ARG A C 1
ATOM 859 O O . ARG A 1 118 ? -2.414 2.134 -15.561 1.00 78.38 118 ARG A O 1
ATOM 866 N N . VAL A 1 119 ? -1.900 3.961 -14.355 1.00 69.50 119 VAL A N 1
ATOM 867 C CA . VAL A 1 119 ? -2.914 3.721 -13.321 1.00 69.50 119 VAL A CA 1
ATOM 868 C C . VAL A 1 119 ? -4.294 3.892 -13.969 1.00 69.50 119 VAL A C 1
ATOM 870 O O . VAL A 1 119 ? -4.531 4.947 -14.571 1.00 69.50 119 VAL A O 1
ATOM 873 N N . PRO A 1 120 ? -5.193 2.890 -13.909 1.00 68.12 120 PRO A N 1
ATOM 874 C CA . PRO A 1 120 ? -6.506 2.994 -14.534 1.00 68.12 120 PRO A CA 1
ATOM 875 C C . PRO A 1 120 ? -7.262 4.224 -14.021 1.00 68.12 120 PRO A C 1
ATOM 877 O O . PRO A 1 120 ? -7.400 4.435 -12.815 1.00 68.12 120 PRO A O 1
ATOM 880 N N . ALA A 1 121 ? -7.731 5.063 -14.944 1.00 56.25 121 ALA A N 1
ATOM 881 C CA . ALA A 1 121 ? -8.427 6.294 -14.607 1.00 56.25 121 ALA A CA 1
ATOM 882 C C . ALA A 1 121 ? -9.934 6.040 -14.443 1.00 56.25 121 ALA A C 1
ATOM 884 O O . ALA A 1 121 ? -10.613 5.680 -15.394 1.00 56.25 121 ALA A O 1
ATOM 885 N N . GLY A 1 122 ? -10.442 6.287 -13.235 1.00 57.84 122 GLY A N 1
ATOM 886 C CA . GLY A 1 122 ? -11.651 7.086 -12.986 1.00 57.84 122 GLY A CA 1
ATOM 887 C C . GLY A 1 122 ? -13.046 6.545 -13.314 1.00 57.84 122 GLY A C 1
ATOM 888 O O . GLY A 1 122 ? -13.984 7.006 -12.673 1.00 57.84 122 GLY A O 1
ATOM 889 N N . GLU A 1 123 ? -13.219 5.625 -14.259 1.00 59.34 123 GLU A N 1
ATOM 890 C CA . GLU A 1 123 ? -14.553 5.344 -14.834 1.00 59.34 123 GLU A CA 1
ATOM 891 C C . GLU A 1 123 ? -15.257 4.112 -14.250 1.00 59.34 123 GLU A C 1
ATOM 893 O O . GLU A 1 123 ? -16.387 3.810 -14.623 1.00 59.34 123 GLU A O 1
ATOM 898 N N . ALA A 1 124 ? -14.619 3.399 -13.320 1.00 68.62 124 ALA A N 1
ATOM 899 C CA . ALA A 1 124 ? -15.235 2.241 -12.686 1.00 68.62 124 ALA A CA 1
ATOM 900 C C . ALA A 1 124 ? -16.339 2.665 -11.705 1.00 68.62 124 ALA A C 1
ATOM 902 O O . ALA A 1 124 ? -16.106 3.445 -10.776 1.00 68.62 124 ALA A O 1
ATOM 903 N N . ASP A 1 125 ? -17.525 2.095 -11.896 1.00 75.69 125 ASP A N 1
ATOM 904 C CA . ASP A 1 125 ? -18.609 2.118 -10.923 1.00 75.69 125 ASP A CA 1
ATOM 905 C C . ASP A 1 125 ? -18.236 1.248 -9.718 1.00 75.69 125 ASP A C 1
ATOM 907 O O . ASP A 1 125 ? -17.926 0.063 -9.861 1.00 75.69 125 ASP A O 1
ATOM 911 N N . ILE A 1 126 ? -18.258 1.830 -8.516 1.00 82.19 126 ILE A N 1
ATOM 912 C CA . ILE A 1 126 ? -17.811 1.132 -7.307 1.00 82.19 126 ILE A CA 1
ATOM 913 C C . ILE A 1 126 ? -19.000 0.591 -6.526 1.00 82.19 126 ILE A C 1
ATOM 915 O O . ILE A 1 126 ? -19.880 1.336 -6.090 1.00 82.19 126 ILE A O 1
ATOM 919 N N . GLU A 1 127 ? -18.997 -0.716 -6.279 1.00 79.62 127 GLU A N 1
ATOM 920 C CA . GLU A 1 127 ? -19.943 -1.341 -5.363 1.00 79.62 127 GLU A CA 1
ATOM 921 C C . GLU A 1 127 ? -19.453 -1.209 -3.918 1.00 79.62 127 GLU A C 1
ATOM 923 O O . GLU A 1 127 ? -18.516 -1.883 -3.489 1.00 79.62 127 GLU A O 1
ATOM 928 N N . VAL A 1 128 ? -20.090 -0.322 -3.155 1.00 75.25 128 VAL A N 1
ATOM 929 C CA . VAL A 1 128 ? -19.797 -0.143 -1.730 1.00 75.25 128 VAL A CA 1
ATOM 930 C C . VAL A 1 128 ? -20.759 -1.005 -0.918 1.00 75.25 128 VAL A C 1
ATOM 932 O O . VAL A 1 128 ? -21.960 -0.738 -0.886 1.00 75.25 128 VAL A O 1
ATOM 935 N N . SER A 1 129 ? -20.233 -2.031 -0.245 1.00 68.69 129 SER A N 1
ATOM 936 C CA . SER A 1 129 ? -21.016 -2.832 0.704 1.00 68.69 129 SER A CA 1
ATOM 937 C C . SER A 1 129 ? -21.387 -2.002 1.935 1.00 68.69 129 SER A C 1
ATOM 939 O O . SER A 1 129 ? -20.563 -1.258 2.466 1.00 68.69 129 SER A O 1
ATOM 941 N N . ALA A 1 130 ? -22.625 -2.151 2.411 1.00 58.44 130 ALA A N 1
ATOM 942 C CA . ALA A 1 130 ? -23.161 -1.376 3.530 1.00 58.44 130 ALA A CA 1
ATOM 943 C C . ALA A 1 130 ? -22.701 -1.869 4.917 1.00 58.44 130 ALA A C 1
ATOM 945 O O . ALA A 1 130 ? -22.882 -1.151 5.898 1.00 58.44 130 ALA A O 1
ATOM 946 N N . ALA A 1 131 ? -22.123 -3.071 5.021 1.00 60.12 131 ALA A N 1
ATOM 947 C CA . ALA A 1 131 ? -21.717 -3.660 6.296 1.00 60.12 131 ALA A CA 1
ATOM 948 C C . ALA A 1 131 ? -20.236 -4.076 6.279 1.00 60.12 131 ALA A C 1
ATOM 950 O O . ALA A 1 131 ? -19.805 -4.740 5.329 1.00 60.12 131 ALA A O 1
ATOM 951 N N . PRO A 1 132 ? -19.448 -3.725 7.317 1.00 63.06 132 PRO A N 1
ATOM 952 C CA . PRO A 1 132 ? -18.125 -4.303 7.500 1.00 63.06 132 PRO A CA 1
ATOM 953 C C . PRO A 1 132 ? -18.290 -5.792 7.770 1.00 63.06 132 PRO A C 1
ATOM 955 O O . PRO A 1 132 ? -19.012 -6.177 8.690 1.00 63.06 132 PRO A O 1
ATOM 958 N N . GLY A 1 133 ? -17.628 -6.624 6.965 1.00 66.12 133 GLY A N 1
ATOM 959 C CA . GLY A 1 133 ? -17.454 -8.029 7.309 1.00 66.12 133 GLY A CA 1
ATOM 960 C C . GLY A 1 133 ? -16.757 -8.143 8.664 1.00 66.12 133 GLY A C 1
ATOM 961 O O . GLY A 1 133 ? -15.967 -7.275 9.045 1.00 66.12 133 GLY A O 1
ATOM 962 N N . THR A 1 134 ? -17.042 -9.213 9.401 1.00 72.31 134 THR A N 1
ATOM 963 C CA . THR A 1 134 ? -16.434 -9.473 10.715 1.00 72.31 134 THR A CA 1
ATOM 964 C C . THR A 1 134 ? -14.909 -9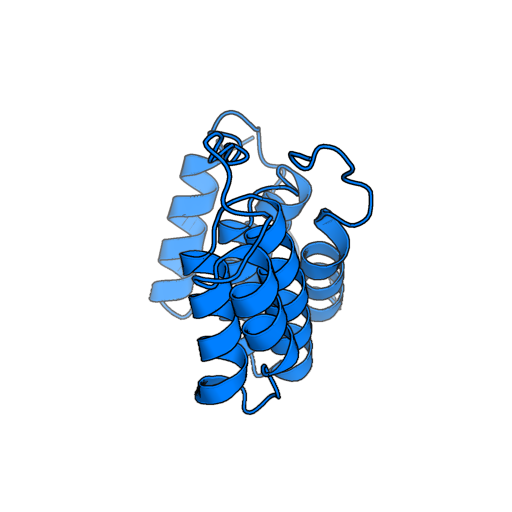.603 10.659 1.00 72.31 134 THR A C 1
ATOM 966 O O . THR A 1 134 ? -14.268 -9.460 11.694 1.00 72.31 134 THR A O 1
ATOM 969 N N . ASP A 1 135 ? -14.338 -9.827 9.471 1.00 87.44 135 ASP A N 1
ATOM 970 C CA . ASP A 1 135 ? -12.898 -9.983 9.235 1.00 87.44 135 ASP A CA 1
ATOM 971 C C . ASP A 1 135 ? -12.344 -9.002 8.179 1.00 87.44 135 ASP A C 1
ATOM 973 O O . ASP A 1 135 ? -11.439 -9.308 7.402 1.00 87.44 135 ASP A O 1
ATOM 977 N N . LEU A 1 136 ? -12.905 -7.787 8.129 1.00 89.25 136 LEU A N 1
ATOM 978 C CA . LEU A 1 136 ? -12.562 -6.785 7.113 1.00 89.25 136 LEU A CA 1
ATOM 979 C C . LEU A 1 136 ? -11.051 -6.515 7.000 1.00 89.25 136 LEU A C 1
ATOM 981 O O . LEU A 1 136 ? -10.561 -6.299 5.897 1.00 89.25 136 LEU A O 1
ATOM 985 N N . LEU A 1 137 ? -10.311 -6.501 8.114 1.00 92.38 137 LEU A N 1
ATOM 986 C CA . LEU A 1 137 ? -8.872 -6.214 8.097 1.00 92.38 137 LEU A CA 1
ATOM 987 C C . LEU A 1 137 ? -8.101 -7.308 7.353 1.00 92.38 137 LEU A C 1
ATOM 989 O O . LEU A 1 137 ? -7.298 -6.991 6.475 1.00 92.38 137 LEU A O 1
ATOM 993 N N . ALA A 1 138 ? -8.362 -8.582 7.667 1.00 92.38 138 ALA A N 1
ATOM 994 C CA . ALA A 1 138 ? -7.689 -9.688 6.998 1.00 92.38 138 ALA A CA 1
ATOM 995 C C . ALA A 1 138 ? -8.089 -9.754 5.523 1.00 92.38 138 ALA A C 1
ATOM 997 O O . ALA A 1 138 ? -7.211 -9.795 4.662 1.00 92.38 138 ALA A O 1
ATOM 998 N N . GLU A 1 139 ? -9.386 -9.663 5.221 1.00 92.81 139 GLU A N 1
ATOM 999 C CA . GLU A 1 139 ? -9.896 -9.701 3.848 1.00 92.81 139 GLU A CA 1
ATOM 1000 C C . GLU A 1 139 ? -9.336 -8.564 2.983 1.00 92.81 139 GLU A C 1
ATOM 1002 O O . GLU A 1 139 ? -8.876 -8.807 1.864 1.00 92.81 139 GLU A O 1
ATOM 1007 N N . ALA A 1 140 ? -9.341 -7.331 3.501 1.00 92.94 140 ALA A N 1
ATOM 1008 C CA . ALA A 1 140 ? -8.822 -6.171 2.784 1.00 92.94 140 ALA A CA 1
ATOM 1009 C C . ALA A 1 140 ? -7.305 -6.268 2.591 1.00 92.94 140 ALA A C 1
ATOM 1011 O O . ALA A 1 140 ? -6.803 -5.956 1.509 1.00 92.94 140 ALA A O 1
ATOM 1012 N N . SER A 1 141 ? -6.571 -6.739 3.606 1.00 94.06 141 SER A N 1
ATOM 1013 C CA . SER A 1 141 ? -5.123 -6.932 3.501 1.00 94.06 141 SER A CA 1
ATOM 1014 C C . SER A 1 141 ? -4.762 -7.977 2.446 1.00 94.06 141 SER A C 1
ATOM 1016 O O . SER A 1 141 ? -3.918 -7.721 1.588 1.00 94.06 141 SER A O 1
ATOM 1018 N N . GLU A 1 142 ? -5.448 -9.122 2.442 1.00 94.50 142 GLU A N 1
ATOM 1019 C CA . GLU A 1 142 ? -5.157 -10.208 1.513 1.00 94.50 142 GLU A CA 1
ATOM 1020 C C . GLU A 1 142 ? -5.509 -9.813 0.081 1.00 94.50 142 GLU A C 1
ATOM 1022 O O . GLU A 1 142 ? -4.723 -10.044 -0.841 1.00 94.50 142 GLU A O 1
ATOM 1027 N N . ARG A 1 143 ? -6.640 -9.125 -0.110 1.00 94.38 143 ARG A N 1
ATOM 1028 C CA . ARG A 1 143 ? -7.025 -8.587 -1.415 1.00 94.38 143 ARG A CA 1
ATOM 1029 C C . ARG A 1 143 ? -6.019 -7.557 -1.909 1.00 94.38 143 ARG A C 1
ATOM 1031 O O . ARG A 1 143 ? -5.558 -7.656 -3.040 1.00 94.38 143 ARG A O 1
ATOM 1038 N N . ALA A 1 144 ? -5.640 -6.592 -1.073 1.00 93.69 144 ALA A N 1
ATOM 1039 C CA . ALA A 1 144 ? -4.662 -5.576 -1.446 1.00 93.69 144 ALA A CA 1
ATOM 1040 C C . ALA A 1 144 ? -3.274 -6.172 -1.712 1.00 93.69 144 ALA A C 1
ATOM 1042 O O . ALA A 1 144 ? -2.533 -5.641 -2.535 1.00 93.69 144 ALA A O 1
ATOM 1043 N N . ARG A 1 145 ? -2.909 -7.288 -1.081 1.00 93.94 145 ARG A N 1
ATOM 1044 C CA . ARG A 1 145 ? -1.647 -7.987 -1.343 1.00 93.94 145 ARG A CA 1
ATOM 1045 C C . ARG A 1 145 ? -1.669 -8.728 -2.682 1.00 93.94 145 ARG A C 1
ATOM 1047 O O . ARG A 1 145 ? -0.762 -8.532 -3.483 1.00 93.94 145 ARG A O 1
ATOM 1054 N N . THR A 1 146 ? -2.721 -9.501 -2.939 1.00 93.00 146 THR A N 1
ATOM 1055 C CA . THR A 1 146 ? -2.814 -10.447 -4.071 1.00 93.00 146 THR A CA 1
ATOM 1056 C C . THR A 1 146 ? -3.475 -9.876 -5.329 1.00 93.00 146 THR A C 1
ATOM 1058 O O . THR A 1 146 ? -3.514 -10.538 -6.365 1.00 93.00 146 THR A O 1
ATOM 1061 N N . ALA A 1 147 ? -3.951 -8.624 -5.284 1.00 88.19 147 ALA A N 1
ATOM 1062 C CA . ALA A 1 147 ? -4.647 -7.940 -6.382 1.00 88.19 147 ALA A CA 1
ATOM 1063 C C . ALA A 1 147 ? -3.927 -7.984 -7.746 1.00 88.19 147 ALA A C 1
ATOM 1065 O O . ALA A 1 147 ? -4.568 -7.831 -8.783 1.00 88.19 147 ALA A O 1
ATOM 1066 N N . THR A 1 148 ? -2.606 -8.179 -7.757 1.00 86.75 148 THR A N 1
ATOM 1067 C CA . THR A 1 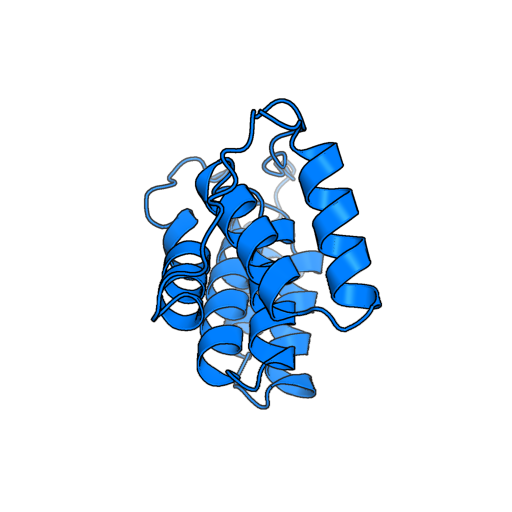148 ? -1.779 -8.205 -8.973 1.00 86.75 148 THR A CA 1
ATOM 1068 C C . THR A 1 148 ? -1.112 -9.548 -9.251 1.00 86.75 148 THR A C 1
ATOM 1070 O O . THR A 1 148 ? -0.326 -9.626 -10.189 1.00 86.75 148 THR A O 1
ATOM 1073 N N . ASP A 1 149 ? -1.407 -10.604 -8.491 1.00 84.81 149 ASP A N 1
ATOM 1074 C CA . ASP A 1 149 ? -0.715 -11.897 -8.630 1.00 84.81 149 ASP A CA 1
ATOM 1075 C C . ASP A 1 149 ? -0.970 -12.558 -9.993 1.00 84.81 149 ASP A C 1
ATOM 1077 O O . ASP A 1 149 ? -0.114 -13.262 -10.525 1.00 84.81 149 ASP A O 1
ATOM 1081 N N . SER A 1 150 ? -2.134 -12.299 -10.591 1.00 77.12 150 SER A N 1
ATOM 1082 C CA . SER A 1 150 ? -2.505 -12.783 -11.924 1.00 77.12 150 SER A CA 1
ATOM 1083 C C . SER A 1 150 ? -2.130 -11.826 -13.063 1.00 77.12 150 SER A C 1
ATOM 1085 O O . SER A 1 150 ? -2.355 -12.152 -14.229 1.00 77.12 150 SER A O 1
ATOM 1087 N N . PHE A 1 151 ? -1.571 -10.647 -12.765 1.00 81.38 151 PHE A N 1
ATOM 1088 C CA . PHE A 1 151 ? -1.235 -9.654 -13.783 1.00 81.38 151 PHE A CA 1
ATOM 1089 C C . PHE A 1 151 ? 0.106 -9.986 -14.452 1.00 81.38 151 PHE A C 1
ATOM 1091 O O . PHE A 1 151 ? 1.135 -10.076 -13.789 1.00 81.38 151 PHE A O 1
ATOM 1098 N N . GLN A 1 152 ? 0.096 -10.138 -15.780 1.00 74.81 152 GLN A N 1
ATOM 1099 C CA . GLN A 1 152 ? 1.285 -10.478 -16.580 1.00 74.81 152 GLN A CA 1
ATOM 1100 C C . GLN A 1 152 ? 1.718 -9.364 -17.548 1.00 74.81 152 GLN A C 1
ATOM 1102 O O . GLN A 1 152 ? 2.730 -9.507 -18.220 1.00 74.81 152 GLN A O 1
ATOM 1107 N N . GLY A 1 153 ? 0.987 -8.247 -17.624 1.00 75.31 153 GLY A N 1
ATOM 1108 C CA . GLY A 1 153 ? 1.226 -7.167 -18.594 1.00 75.31 153 GLY A CA 1
ATOM 1109 C C . GLY A 1 153 ? 2.337 -6.191 -18.202 1.00 75.31 153 GLY A C 1
ATOM 1110 O O . GLY A 1 153 ? 2.183 -4.988 -18.414 1.00 75.31 153 GLY A O 1
ATOM 1111 N N . PHE A 1 154 ? 3.402 -6.675 -17.565 1.00 73.25 154 PHE A N 1
ATOM 1112 C CA . PHE A 1 154 ? 4.547 -5.831 -17.238 1.00 73.25 154 PHE A CA 1
ATOM 1113 C C . PHE A 1 154 ? 5.356 -5.531 -18.508 1.00 73.25 154 PHE A C 1
ATOM 1115 O O . PHE A 1 154 ? 5.465 -6.406 -19.365 1.00 73.25 154 PHE A O 1
ATOM 1122 N N . PRO A 1 155 ? 5.890 -4.309 -18.653 1.00 64.56 155 PRO A N 1
ATOM 1123 C CA . PRO A 1 155 ? 6.842 -4.015 -19.718 1.00 64.56 155 PRO A CA 1
ATOM 1124 C C . PRO A 1 155 ? 8.094 -4.896 -19.549 1.00 64.56 155 PRO A C 1
ATOM 1126 O O . PRO A 1 155 ? 8.595 -5.018 -18.429 1.00 64.56 155 PRO A O 1
ATOM 1129 N N . GLU A 1 156 ? 8.526 -5.542 -20.639 1.00 58.16 156 GLU A N 1
ATOM 1130 C CA . GLU A 1 156 ? 9.770 -6.335 -20.722 1.00 58.16 156 GLU A CA 1
ATOM 1131 C C . GLU A 1 156 ? 11.017 -5.447 -20.773 1.00 58.16 156 GLU A C 1
ATOM 1133 O O . GLU A 1 156 ? 10.952 -4.377 -21.427 1.00 58.16 156 GLU A O 1
#